Protein AF-A0A9Q0TXG2-F1 (afdb_monomer_lite)

Structure (mmCIF, N/CA/C/O backbone):
data_AF-A0A9Q0TXG2-F1
#
_entry.id   AF-A0A9Q0TXG2-F1
#
loop_
_atom_site.group_PDB
_atom_site.id
_atom_site.type_symbol
_atom_site.label_atom_id
_atom_site.label_alt_id
_atom_site.label_comp_id
_atom_site.label_asym_id
_atom_site.label_entity_id
_atom_site.label_seq_id
_atom_site.pdbx_PDB_ins_code
_atom_site.Cartn_x
_atom_site.Cartn_y
_atom_site.Cartn_z
_atom_site.occupancy
_atom_site.B_iso_or_equiv
_atom_site.auth_seq_id
_atom_site.auth_comp_id
_atom_site.auth_asym_id
_atom_site.auth_atom_id
_atom_site.pdbx_PDB_model_num
ATOM 1 N N . MET A 1 1 ? 74.229 -32.146 -37.333 1.00 45.00 1 MET A N 1
ATOM 2 C CA . MET A 1 1 ? 73.609 -31.021 -38.058 1.00 45.00 1 MET A CA 1
ATOM 3 C C . MET A 1 1 ? 72.118 -31.175 -37.877 1.00 45.00 1 MET A C 1
ATOM 5 O O . MET A 1 1 ? 71.591 -32.243 -38.151 1.00 45.00 1 MET A O 1
ATOM 9 N N . ASP A 1 2 ? 71.550 -30.160 -37.249 1.00 39.19 2 ASP A N 1
ATOM 10 C CA . ASP A 1 2 ? 70.196 -30.033 -36.718 1.00 39.19 2 ASP A CA 1
ATOM 11 C C . ASP A 1 2 ? 69.287 -29.319 -37.746 1.00 39.19 2 ASP A C 1
ATOM 13 O O . ASP A 1 2 ? 69.815 -28.675 -38.657 1.00 39.19 2 ASP A O 1
ATOM 17 N N . GLY A 1 3 ? 67.959 -29.416 -37.594 1.00 42.00 3 GLY A N 1
ATOM 18 C CA . GLY A 1 3 ? 66.941 -28.714 -38.410 1.00 42.00 3 GLY A CA 1
ATOM 19 C C . GLY A 1 3 ? 65.836 -29.652 -38.926 1.00 42.00 3 GLY A C 1
ATOM 20 O O . GLY A 1 3 ? 66.073 -30.357 -39.900 1.00 42.00 3 GLY A O 1
ATOM 21 N N . THR A 1 4 ? 64.661 -29.876 -38.316 1.00 46.31 4 THR A N 1
ATOM 22 C CA . THR A 1 4 ? 63.569 -29.020 -37.779 1.00 46.31 4 THR A CA 1
ATOM 23 C C . THR A 1 4 ? 62.862 -28.115 -38.799 1.00 46.31 4 THR A C 1
ATOM 25 O O . THR A 1 4 ? 63.376 -27.085 -39.213 1.00 46.31 4 THR A O 1
ATOM 28 N N . TYR A 1 5 ? 61.615 -28.474 -39.130 1.00 44.09 5 TYR A N 1
ATOM 29 C CA . TYR A 1 5 ? 60.536 -27.533 -39.464 1.00 44.09 5 TYR A CA 1
ATOM 30 C C . TYR A 1 5 ? 59.188 -28.136 -39.039 1.00 44.09 5 TYR A C 1
ATOM 32 O O . TYR A 1 5 ? 58.458 -28.749 -39.816 1.00 44.09 5 TYR A O 1
ATOM 40 N N . GLY A 1 6 ? 58.900 -27.983 -37.743 1.00 38.19 6 GLY A N 1
ATOM 41 C CA . GLY A 1 6 ? 57.538 -27.850 -37.237 1.00 38.19 6 GLY A CA 1
ATOM 42 C C . GLY A 1 6 ? 57.023 -26.429 -37.490 1.00 38.19 6 GLY A C 1
ATOM 43 O O . GLY A 1 6 ? 57.799 -25.535 -37.827 1.00 38.19 6 GLY A O 1
ATOM 44 N N . LEU A 1 7 ? 55.704 -26.256 -37.353 1.00 47.06 7 LEU A N 1
ATOM 45 C CA . LEU A 1 7 ? 54.988 -24.980 -37.453 1.00 47.06 7 LEU A CA 1
ATOM 46 C C . LEU A 1 7 ? 55.738 -23.839 -36.746 1.00 47.06 7 LEU A C 1
ATOM 48 O O . LEU A 1 7 ? 56.228 -24.063 -35.649 1.00 47.06 7 LEU A O 1
ATOM 52 N N . HIS A 1 8 ? 55.769 -22.646 -37.357 1.00 35.53 8 HIS A N 1
ATOM 53 C CA . HIS A 1 8 ? 55.464 -21.326 -36.764 1.00 35.53 8 HIS A CA 1
ATOM 54 C C . HIS A 1 8 ? 55.951 -20.171 -37.673 1.00 35.53 8 HIS A C 1
ATOM 56 O O . HIS A 1 8 ? 57.133 -20.054 -37.982 1.00 35.53 8 HIS A O 1
ATOM 62 N N . SER A 1 9 ? 55.045 -19.255 -38.025 1.00 35.94 9 SER A N 1
ATOM 63 C CA . SER A 1 9 ? 55.314 -17.807 -38.121 1.00 35.94 9 SER A CA 1
ATOM 64 C C . SER A 1 9 ? 53.960 -17.082 -38.096 1.00 35.94 9 SER A C 1
ATOM 66 O O . SER A 1 9 ? 53.146 -17.319 -38.982 1.00 35.94 9 SER A O 1
ATOM 68 N N . ALA A 1 10 ? 53.549 -16.470 -36.974 1.00 39.03 10 ALA A N 1
ATOM 69 C CA . ALA A 1 10 ? 53.991 -15.167 -36.426 1.00 39.03 10 ALA A CA 1
ATOM 70 C C . ALA A 1 10 ? 53.356 -14.013 -37.231 1.00 39.03 10 ALA A C 1
ATOM 72 O O . ALA A 1 10 ? 53.400 -14.048 -38.449 1.00 39.03 10 ALA A O 1
ATOM 73 N N . VAL A 1 11 ? 52.745 -12.952 -36.699 1.00 32.41 11 VAL A N 1
ATOM 74 C CA . VAL A 1 11 ? 52.682 -12.293 -35.381 1.00 32.41 11 VAL A CA 1
ATOM 75 C C . VAL A 1 11 ? 51.517 -11.284 -35.530 1.00 32.41 11 VAL A C 1
ATOM 77 O O . VAL A 1 11 ? 51.340 -10.719 -36.603 1.00 32.41 11 VAL A O 1
ATOM 80 N N . ALA A 1 12 ? 50.616 -11.118 -34.566 1.00 36.88 12 ALA A N 1
ATOM 81 C CA . ALA A 1 12 ? 50.677 -9.997 -33.633 1.00 36.88 12 ALA A CA 1
ATOM 82 C C . ALA A 1 12 ? 49.768 -10.287 -32.436 1.00 36.88 12 ALA A C 1
ATOM 84 O O . ALA A 1 12 ? 48.577 -10.550 -32.592 1.00 36.88 12 ALA A O 1
ATOM 85 N N . GLY A 1 13 ? 50.357 -10.265 -31.244 1.00 32.44 13 GLY A N 1
ATOM 86 C CA . GLY A 1 13 ? 49.603 -10.286 -30.003 1.00 32.44 13 GLY A CA 1
ATOM 87 C C . GLY A 1 13 ? 48.946 -8.939 -29.738 1.00 32.44 13 GLY A C 1
ATOM 88 O O . GLY A 1 13 ? 49.483 -7.915 -30.135 1.00 32.44 13 GLY A O 1
ATOM 89 N N . TYR A 1 14 ? 47.839 -8.964 -29.007 1.00 34.97 14 TYR A N 1
ATOM 90 C CA . TYR A 1 14 ? 47.561 -7.992 -27.958 1.00 34.97 14 TYR A CA 1
ATOM 91 C C . TYR A 1 14 ? 46.821 -8.726 -26.838 1.00 34.97 14 TYR A C 1
ATOM 93 O O . TYR A 1 14 ? 45.787 -9.357 -27.041 1.00 34.97 14 TYR A O 1
ATOM 101 N N . SER A 1 15 ? 47.454 -8.711 -25.674 1.00 38.78 15 SER A N 1
ATOM 102 C CA . SER A 1 15 ? 46.877 -9.039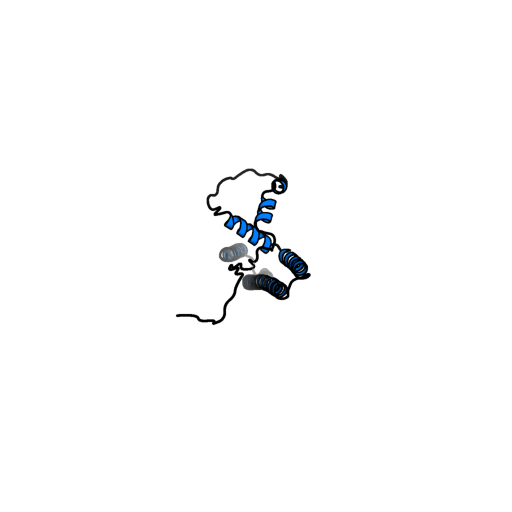 -24.379 1.00 38.78 15 SER A CA 1
ATOM 103 C C . SER A 1 15 ? 46.141 -7.796 -23.858 1.00 38.78 15 SER A C 1
ATOM 105 O O . SER A 1 15 ? 46.533 -6.690 -24.219 1.00 38.78 15 SER A O 1
ATOM 107 N N . ASP A 1 16 ? 45.161 -8.020 -22.975 1.00 34.03 16 ASP A N 1
ATOM 108 C CA . ASP A 1 16 ? 44.570 -7.090 -21.985 1.00 34.03 16 ASP A CA 1
ATOM 109 C C . ASP A 1 16 ? 43.058 -6.863 -22.135 1.00 34.03 16 ASP A C 1
ATOM 111 O O . ASP A 1 16 ? 42.594 -6.267 -23.095 1.00 34.03 16 ASP A O 1
ATOM 115 N N . LYS A 1 17 ? 42.256 -7.622 -21.365 1.00 47.31 17 LYS A N 1
ATOM 116 C CA . LYS A 1 17 ? 41.409 -7.141 -20.247 1.00 47.31 17 LYS A CA 1
ATOM 117 C C . LYS A 1 17 ? 40.818 -5.760 -20.482 1.00 47.31 17 LYS A C 1
ATOM 119 O O . LYS A 1 17 ? 41.543 -4.787 -20.423 1.00 47.31 17 LYS A O 1
ATOM 124 N N . GLU A 1 18 ? 39.495 -5.711 -20.544 1.00 37.69 18 GLU A N 1
ATOM 125 C CA . GLU A 1 18 ? 38.731 -4.820 -19.678 1.00 37.69 18 GLU A CA 1
ATOM 126 C C . GLU A 1 18 ? 37.263 -5.236 -19.693 1.00 37.69 18 GLU A C 1
ATOM 128 O O . GLU A 1 18 ? 36.643 -5.471 -20.730 1.00 37.69 18 GLU A O 1
ATOM 133 N N . LEU A 1 19 ? 36.748 -5.425 -18.484 1.00 42.72 19 LEU A N 1
ATOM 134 C CA . LEU A 1 19 ? 35.343 -5.603 -18.187 1.00 42.72 19 LEU A CA 1
ATOM 135 C C . LEU A 1 19 ? 34.598 -4.400 -18.763 1.00 42.72 19 LEU A C 1
ATOM 137 O O . LEU A 1 19 ? 35.014 -3.263 -18.557 1.00 42.72 19 LEU A O 1
ATOM 141 N N . ILE A 1 20 ? 33.485 -4.637 -19.448 1.00 37.97 20 ILE A N 1
ATOM 142 C CA . ILE A 1 20 ? 32.537 -3.567 -19.748 1.00 37.97 20 ILE A CA 1
ATOM 143 C C . ILE A 1 20 ? 31.918 -3.182 -18.400 1.00 37.97 20 ILE A C 1
ATOM 145 O O . ILE A 1 20 ? 30.957 -3.798 -17.940 1.00 37.97 20 ILE A O 1
ATOM 149 N N . SER A 1 21 ? 32.577 -2.245 -17.717 1.00 34.12 21 SER A N 1
ATOM 150 C CA . SER A 1 21 ? 32.146 -1.673 -16.447 1.00 34.12 21 SER A CA 1
ATOM 151 C C . SER A 1 21 ? 30.817 -0.941 -16.667 1.00 34.12 21 SER A C 1
ATOM 153 O O . SER A 1 21 ? 30.646 -0.302 -17.713 1.00 34.12 21 SER A O 1
ATOM 155 N N . PRO A 1 22 ? 29.850 -1.013 -15.735 1.00 35.75 22 PRO A N 1
ATOM 156 C CA . PRO A 1 22 ? 28.526 -0.409 -15.875 1.00 35.75 22 PRO A CA 1
ATOM 157 C C . PRO A 1 22 ? 28.576 1.110 -15.623 1.00 35.75 22 PRO A C 1
ATOM 159 O O . PRO A 1 22 ? 27.796 1.656 -14.851 1.00 35.75 22 PRO A O 1
ATOM 162 N N . GLU A 1 23 ? 29.516 1.800 -16.267 1.00 37.28 23 GLU A N 1
ATOM 163 C CA . GLU A 1 23 ? 29.855 3.207 -16.023 1.00 37.28 23 GLU A CA 1
ATOM 164 C C . GLU A 1 23 ? 29.359 4.147 -17.135 1.00 37.28 23 GLU A C 1
ATOM 166 O O . GLU A 1 23 ? 29.508 5.359 -17.033 1.00 37.28 23 GLU A O 1
ATOM 171 N N . ASN A 1 24 ? 28.694 3.617 -18.170 1.00 48.06 24 ASN A N 1
ATOM 172 C CA . ASN A 1 24 ? 28.051 4.435 -19.212 1.00 48.06 24 ASN A CA 1
ATOM 173 C C . ASN A 1 24 ? 26.627 4.906 -18.855 1.00 48.06 24 ASN A C 1
ATOM 175 O O . ASN A 1 24 ? 25.968 5.565 -19.660 1.00 48.06 24 ASN A O 1
ATOM 179 N N . LEU A 1 25 ? 26.147 4.612 -17.646 1.00 57.84 25 LEU A N 1
ATOM 180 C CA . LEU A 1 25 ? 25.045 5.352 -17.034 1.00 57.84 25 LEU A CA 1
ATOM 181 C C . LEU A 1 25 ? 25.676 6.609 -16.435 1.00 57.84 25 LEU A C 1
ATOM 183 O O . LEU A 1 25 ? 26.465 6.446 -15.515 1.00 57.84 25 LEU A O 1
ATOM 187 N N . ILE A 1 26 ? 25.387 7.796 -16.996 1.00 49.66 26 ILE A N 1
ATOM 188 C CA . ILE A 1 26 ? 25.840 9.143 -16.563 1.00 49.66 26 ILE A CA 1
ATOM 189 C C . ILE A 1 26 ? 26.761 9.077 -15.335 1.00 49.66 26 ILE A C 1
ATOM 191 O O . ILE A 1 26 ? 26.277 8.881 -14.216 1.00 49.66 26 ILE A O 1
ATOM 195 N N . LEU A 1 27 ? 28.073 9.199 -15.567 1.00 48.12 27 LEU A N 1
ATOM 196 C CA . LEU A 1 27 ? 29.099 9.069 -14.537 1.00 48.12 27 LEU A CA 1
ATOM 197 C C . LEU A 1 27 ? 28.709 9.863 -13.285 1.00 48.12 27 LEU A C 1
ATOM 199 O O . LEU A 1 27 ? 28.299 11.022 -13.350 1.00 48.12 27 LEU A O 1
ATOM 203 N N . GLN A 1 28 ? 28.897 9.242 -12.121 1.00 41.78 28 GLN A N 1
ATOM 204 C CA . GLN A 1 28 ? 28.662 9.833 -10.800 1.00 41.78 28 GLN A CA 1
ATOM 205 C C . GLN A 1 28 ? 29.351 11.210 -10.622 1.00 41.78 28 GLN A C 1
ATOM 207 O O . GLN A 1 28 ? 28.912 12.017 -9.798 1.00 41.78 28 GLN A O 1
ATOM 212 N N . SER A 1 29 ? 30.385 11.506 -11.424 1.00 43.75 29 SER A N 1
ATOM 213 C CA . SER A 1 29 ? 31.062 12.807 -11.517 1.00 43.75 29 SER A CA 1
ATOM 214 C C . SER A 1 29 ? 30.180 13.934 -12.059 1.00 43.75 29 SER A C 1
ATOM 216 O O . SER A 1 29 ? 30.253 15.059 -11.565 1.00 43.75 29 SER A O 1
ATOM 218 N N . ASP A 1 30 ? 29.314 13.646 -13.028 1.00 48.78 30 ASP A N 1
ATOM 219 C CA . ASP A 1 30 ? 28.485 14.659 -13.689 1.00 48.78 30 ASP A CA 1
ATOM 220 C C . ASP A 1 30 ? 27.335 15.089 -12.765 1.00 48.78 30 ASP A C 1
ATOM 222 O O . ASP A 1 30 ? 26.916 16.246 -12.757 1.00 48.78 30 ASP A O 1
ATOM 226 N N . TYR A 1 31 ? 26.901 14.183 -11.883 1.00 53.47 31 TYR A N 1
ATOM 227 C CA . TYR A 1 31 ? 25.935 14.465 -10.820 1.00 53.47 31 TYR A CA 1
ATOM 228 C C . TYR A 1 31 ? 26.514 15.371 -9.719 1.00 53.47 31 TYR A C 1
ATOM 230 O O . TYR A 1 31 ? 25.866 16.327 -9.289 1.00 53.47 31 TYR A O 1
ATOM 238 N N . GLN A 1 32 ? 27.751 15.105 -9.285 1.00 47.09 32 GLN A N 1
ATOM 239 C CA . GLN A 1 32 ? 28.487 15.925 -8.308 1.00 47.09 32 GLN A CA 1
ATOM 240 C C . GLN A 1 32 ? 28.761 17.347 -8.830 1.00 47.09 32 GLN A C 1
ATOM 242 O O . GLN A 1 32 ? 28.704 18.317 -8.070 1.00 47.09 32 GLN A O 1
ATOM 247 N N . SER A 1 33 ? 28.987 17.490 -10.140 1.00 49.69 33 SER A N 1
ATOM 248 C CA . SER A 1 33 ? 29.159 18.791 -10.796 1.00 49.69 33 SER A CA 1
ATOM 249 C C . SER A 1 33 ? 27.888 19.654 -10.739 1.00 49.69 33 SER A C 1
ATOM 251 O O . SER A 1 33 ? 27.964 20.845 -10.432 1.00 49.69 33 SER A O 1
ATOM 253 N N . LEU A 1 34 ? 26.705 19.058 -10.934 1.00 47.69 34 LEU A N 1
ATOM 254 C CA . LEU A 1 34 ? 25.423 19.773 -10.846 1.00 47.69 34 LEU A CA 1
ATOM 255 C C . LEU A 1 34 ? 25.042 20.160 -9.411 1.00 47.69 34 LEU A C 1
ATOM 257 O O . LEU A 1 34 ? 24.442 21.213 -9.204 1.00 47.69 34 LEU A O 1
ATOM 261 N N . LEU A 1 35 ? 25.412 19.343 -8.422 1.00 48.03 35 LEU A N 1
ATOM 262 C CA . LEU A 1 35 ? 25.200 19.648 -7.000 1.00 48.03 35 LEU A CA 1
ATOM 263 C C . LEU A 1 35 ? 26.138 20.749 -6.481 1.00 48.03 35 LEU A C 1
ATOM 265 O O . LEU A 1 35 ? 25.798 21.445 -5.524 1.00 48.03 35 LEU A O 1
ATOM 269 N N . SER A 1 36 ? 27.290 20.917 -7.133 1.00 41.94 36 SER A N 1
ATOM 270 C CA . SER A 1 36 ? 28.297 21.933 -6.812 1.00 41.94 36 SER A CA 1
ATOM 271 C C . SER A 1 36 ? 28.083 23.259 -7.555 1.00 41.94 36 SER A C 1
ATOM 273 O O . SER A 1 36 ? 28.727 24.250 -7.223 1.00 41.94 36 SER A O 1
ATOM 275 N N . SER A 1 37 ? 27.182 23.312 -8.544 1.00 39.91 37 SER A N 1
ATOM 276 C CA . SER A 1 37 ? 26.842 24.555 -9.239 1.00 39.91 37 SER A CA 1
ATOM 277 C C . SER A 1 37 ? 26.028 25.481 -8.325 1.00 39.91 37 SER A C 1
ATOM 279 O O . SER A 1 37 ? 24.969 25.108 -7.815 1.00 39.91 37 SER A O 1
ATOM 281 N N . GLU A 1 38 ? 26.505 26.719 -8.159 1.00 45.88 38 GLU A N 1
ATOM 282 C CA . GLU A 1 38 ? 25.940 27.823 -7.360 1.00 45.88 38 GLU A CA 1
ATOM 283 C C . GLU A 1 38 ? 24.417 28.069 -7.514 1.00 45.88 38 GLU A C 1
ATOM 285 O O . GLU A 1 38 ? 23.815 28.782 -6.711 1.00 45.88 38 GLU A O 1
ATOM 290 N N . ALA A 1 39 ? 23.761 27.495 -8.527 1.00 47.94 39 ALA A N 1
ATOM 291 C CA . ALA A 1 39 ? 22.352 27.717 -8.840 1.00 47.94 39 ALA A CA 1
ATOM 292 C C . ALA A 1 39 ? 21.363 27.089 -7.833 1.00 47.94 39 ALA A C 1
ATOM 294 O O . ALA A 1 39 ? 20.250 27.597 -7.688 1.00 47.94 39 ALA A O 1
ATOM 295 N N . PHE A 1 40 ? 21.734 26.021 -7.111 1.00 41.16 40 PHE A N 1
ATOM 296 C CA . PHE A 1 40 ? 20.820 25.366 -6.154 1.00 41.16 40 PHE A CA 1
ATOM 297 C C . PHE A 1 40 ? 20.848 25.999 -4.750 1.00 41.16 40 PHE A C 1
ATOM 299 O O . PHE A 1 40 ? 19.891 25.873 -3.987 1.00 41.16 40 PHE A O 1
ATOM 306 N N . ARG A 1 41 ? 21.914 26.740 -4.409 1.00 47.44 41 ARG A N 1
ATOM 307 C CA . ARG A 1 41 ? 22.074 27.408 -3.101 1.00 47.44 41 ARG A CA 1
ATOM 308 C C . ARG A 1 41 ? 21.266 28.709 -2.970 1.00 47.44 41 ARG A C 1
ATOM 310 O O . ARG A 1 41 ? 21.096 29.191 -1.857 1.00 47.44 41 ARG A O 1
ATOM 317 N N . LEU A 1 42 ? 20.744 29.263 -4.069 1.00 41.03 42 LEU A N 1
ATOM 318 C CA . LEU A 1 42 ? 20.092 30.585 -4.099 1.00 41.03 42 LEU A CA 1
ATOM 319 C C . LEU A 1 42 ? 18.554 30.559 -4.151 1.00 41.03 42 LEU A C 1
ATOM 321 O O . LEU A 1 42 ? 17.933 31.605 -4.329 1.00 41.03 42 LEU A O 1
ATOM 325 N N . ARG A 1 43 ? 17.913 29.394 -3.977 1.00 47.41 43 ARG A N 1
ATOM 326 C CA . ARG A 1 43 ? 16.441 29.285 -3.994 1.00 47.41 43 ARG A CA 1
ATOM 327 C C . ARG A 1 43 ? 15.836 28.677 -2.732 1.00 47.41 43 ARG A C 1
ATOM 329 O O . ARG A 1 43 ? 14.812 28.006 -2.801 1.00 47.41 43 ARG A O 1
ATOM 336 N N . THR A 1 44 ? 16.421 28.943 -1.573 1.00 42.41 44 THR A N 1
ATOM 337 C CA . THR A 1 44 ? 15.656 28.976 -0.322 1.00 42.41 44 THR A CA 1
ATOM 338 C C . THR A 1 44 ? 14.809 30.253 -0.320 1.00 42.41 44 THR A C 1
ATOM 340 O O . THR A 1 44 ? 15.375 31.347 -0.317 1.00 42.41 44 THR A O 1
ATOM 343 N N . PRO A 1 45 ? 13.463 30.182 -0.337 1.00 38.81 45 PRO A N 1
ATOM 344 C CA . PRO A 1 45 ? 12.654 31.336 0.012 1.00 38.81 45 PRO A CA 1
ATOM 345 C C . PRO A 1 45 ? 12.925 31.659 1.481 1.00 38.81 45 PRO A C 1
ATOM 347 O O . PRO A 1 45 ? 12.755 30.816 2.359 1.00 38.81 45 PRO A O 1
ATOM 350 N N . ILE A 1 46 ? 13.382 32.883 1.718 1.00 47.72 46 ILE A N 1
ATOM 351 C CA . ILE A 1 46 ? 13.515 33.503 3.030 1.00 47.72 46 ILE A CA 1
ATOM 352 C C . ILE A 1 46 ? 12.150 33.448 3.729 1.00 47.72 46 ILE A C 1
ATOM 354 O O . ILE A 1 46 ? 11.215 34.121 3.301 1.00 47.72 46 ILE A O 1
ATOM 358 N N . LEU A 1 47 ? 12.034 32.684 4.815 1.00 41.69 47 LEU A N 1
ATOM 359 C CA . LEU A 1 47 ? 11.062 32.962 5.869 1.00 41.69 47 LEU A CA 1
ATOM 360 C C . LEU A 1 47 ? 11.631 32.473 7.204 1.00 41.69 47 LEU A C 1
ATOM 362 O O . LEU A 1 47 ? 12.009 31.312 7.340 1.00 41.69 47 LEU A O 1
ATOM 366 N N . GLY A 1 48 ? 11.792 33.423 8.122 1.00 36.28 48 GLY A N 1
ATOM 367 C CA . GLY A 1 48 ? 12.636 33.325 9.306 1.00 36.28 48 GLY A CA 1
ATOM 368 C C . GLY A 1 48 ? 12.205 32.294 10.345 1.00 36.28 48 GLY A C 1
ATOM 369 O O . GLY A 1 48 ? 11.020 32.041 10.541 1.00 36.28 48 GLY A O 1
ATOM 370 N N . SER A 1 49 ? 13.202 31.739 11.027 1.00 39.12 49 SER A N 1
ATOM 371 C CA . SER A 1 49 ? 13.507 32.110 12.412 1.00 39.12 49 SER A CA 1
ATOM 372 C C . SER A 1 49 ? 14.910 31.610 12.766 1.00 39.12 49 SER A C 1
ATOM 374 O O . SER A 1 49 ? 15.279 30.477 12.472 1.00 39.12 49 SER A O 1
ATOM 376 N N . GLU A 1 50 ? 15.697 32.518 13.325 1.00 45.72 50 GLU A N 1
ATOM 377 C CA . GLU A 1 50 ? 16.986 32.302 13.983 1.00 45.72 50 GLU A CA 1
ATOM 378 C C . GLU A 1 50 ? 16.762 31.537 15.310 1.00 45.72 50 GLU A C 1
ATOM 380 O O . GLU A 1 50 ? 15.648 31.574 15.823 1.00 45.72 50 GLU A O 1
ATOM 385 N N . GLU A 1 51 ? 17.807 30.883 15.844 1.00 41.53 51 GLU A N 1
ATOM 386 C CA . GLU A 1 51 ? 17.834 29.904 16.966 1.00 41.53 51 GLU A CA 1
ATOM 387 C C . GLU A 1 51 ? 17.479 28.459 16.549 1.00 41.53 51 GLU A C 1
ATOM 389 O O . GLU A 1 51 ? 16.353 28.151 16.194 1.00 41.53 51 GLU A O 1
ATOM 394 N N . VAL A 1 52 ? 18.370 27.462 16.544 1.00 36.84 52 VAL A N 1
ATOM 395 C CA . VAL A 1 52 ? 19.522 27.197 17.416 1.00 36.84 52 VAL A CA 1
ATOM 396 C C . VAL A 1 52 ? 20.538 26.312 16.682 1.00 36.84 52 VAL A C 1
ATOM 398 O O . VAL A 1 52 ? 20.256 25.183 16.284 1.00 36.84 52 VAL A O 1
ATOM 401 N N . LEU A 1 53 ? 21.760 26.828 16.560 1.00 48.69 53 LEU A N 1
ATOM 402 C CA . LEU A 1 53 ? 22.973 26.039 16.380 1.00 48.69 53 LEU A CA 1
ATOM 403 C C . LEU A 1 53 ? 23.295 25.350 17.708 1.00 48.69 53 LEU A C 1
ATOM 405 O O . LEU A 1 53 ? 23.747 26.020 18.633 1.00 48.69 53 LEU A O 1
ATOM 409 N N . SER A 1 54 ? 23.080 24.038 17.788 1.00 44.91 54 SER A N 1
ATOM 410 C CA . SER A 1 54 ? 23.923 23.055 18.494 1.00 44.91 54 SER A CA 1
ATOM 411 C C . SER A 1 54 ? 23.085 21.863 18.929 1.00 44.91 54 SER A C 1
ATOM 413 O O . SER A 1 54 ? 22.564 21.831 20.038 1.00 44.91 54 SER A O 1
ATOM 415 N N . GLU A 1 55 ? 23.073 20.825 18.100 1.00 40.22 55 GLU A N 1
ATOM 416 C CA . GLU A 1 55 ? 23.225 19.485 18.649 1.00 40.22 55 GLU A CA 1
ATOM 417 C C . GLU A 1 55 ? 24.129 18.664 17.726 1.00 40.22 55 GLU A C 1
ATOM 419 O O . GLU A 1 55 ? 24.086 18.743 16.500 1.00 40.22 55 GLU A O 1
ATOM 424 N N . MET A 1 56 ? 25.086 18.022 18.374 1.00 40.84 56 MET A N 1
ATOM 425 C CA . MET A 1 56 ? 26.426 17.710 17.905 1.00 40.84 56 MET A CA 1
ATOM 426 C C . MET A 1 56 ? 26.506 16.275 17.362 1.00 40.84 56 MET A C 1
ATOM 428 O O . MET A 1 56 ? 25.954 15.351 17.948 1.00 40.84 56 MET A O 1
ATOM 432 N N . ALA A 1 57 ? 27.329 16.115 16.319 1.00 45.91 57 ALA A N 1
ATOM 433 C CA . ALA A 1 57 ? 28.074 14.910 15.928 1.00 45.91 57 ALA A CA 1
ATOM 434 C C . ALA A 1 57 ? 27.328 13.705 15.321 1.00 45.91 57 ALA A C 1
ATOM 436 O O . ALA A 1 57 ? 27.159 12.678 15.966 1.00 45.91 57 ALA A O 1
ATOM 437 N N . SER A 1 58 ? 27.115 13.742 14.000 1.00 49.28 58 SER A N 1
ATOM 438 C CA . SER A 1 58 ? 27.736 12.784 13.057 1.00 49.28 58 SER A CA 1
ATOM 439 C C . SER A 1 58 ? 27.309 13.129 11.624 1.00 49.28 58 SER A C 1
ATOM 441 O O . SER A 1 58 ? 26.353 12.562 11.111 1.00 49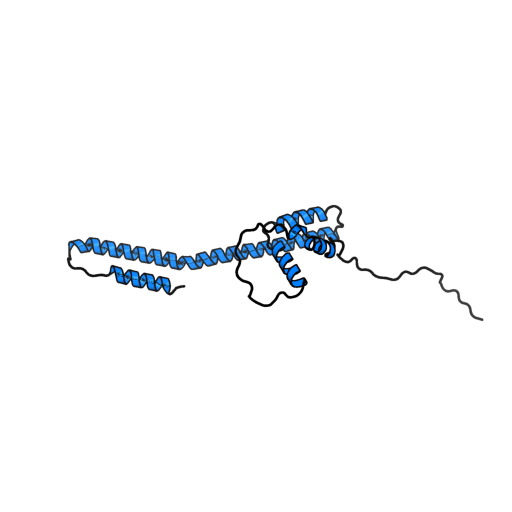.28 58 SER A O 1
ATOM 443 N N . ILE A 1 59 ? 28.004 14.045 10.945 1.00 54.12 59 ILE A N 1
ATOM 444 C CA .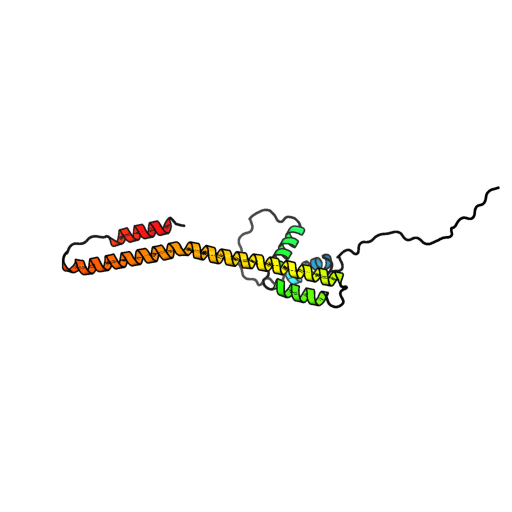 ILE A 1 59 ? 28.040 13.972 9.477 1.00 54.12 59 ILE A CA 1
ATOM 445 C C . ILE A 1 59 ? 29.336 13.254 9.156 1.00 54.12 59 ILE A C 1
ATOM 447 O O . ILE A 1 59 ? 30.426 13.821 9.112 1.00 54.12 59 ILE A O 1
ATOM 451 N N . ARG A 1 60 ? 29.165 11.938 9.117 1.00 60.84 60 ARG A N 1
ATOM 452 C CA . ARG A 1 60 ? 30.075 10.971 8.535 1.00 60.84 60 ARG A CA 1
ATOM 453 C C . ARG A 1 60 ? 30.149 11.262 7.020 1.00 60.84 60 ARG A C 1
ATOM 455 O O . ARG A 1 60 ? 29.314 11.989 6.494 1.00 60.84 60 ARG A O 1
ATOM 462 N N . THR A 1 61 ? 31.233 10.796 6.415 1.00 68.06 61 THR A N 1
ATOM 463 C CA . THR A 1 61 ? 31.701 10.870 5.015 1.00 68.06 61 THR A CA 1
ATOM 464 C C . THR A 1 61 ? 30.736 11.330 3.895 1.00 68.06 61 THR A C 1
ATOM 466 O O . THR A 1 61 ? 29.533 11.132 3.951 1.00 68.06 61 THR A O 1
ATOM 469 N N . GLU A 1 62 ? 31.274 11.877 2.792 1.00 71.25 62 GLU A N 1
ATOM 470 C CA . GLU A 1 62 ? 30.525 12.253 1.562 1.00 71.25 62 GLU A CA 1
ATOM 471 C C . GLU A 1 62 ? 29.574 11.145 1.038 1.00 71.25 62 GLU A C 1
ATOM 473 O O . GLU A 1 62 ? 28.541 11.406 0.413 1.00 71.25 62 GLU A O 1
ATOM 478 N N . GLU A 1 63 ? 29.897 9.885 1.332 1.00 75.44 63 GLU A N 1
ATOM 479 C CA . GLU A 1 63 ? 29.089 8.701 1.034 1.00 75.44 63 GLU A CA 1
ATOM 480 C C . GLU A 1 63 ? 27.767 8.677 1.825 1.00 75.44 63 GLU A C 1
ATOM 482 O O . GLU A 1 63 ? 26.724 8.307 1.280 1.00 75.44 63 GLU A O 1
ATOM 487 N N . ASP A 1 64 ? 27.759 9.157 3.070 1.00 85.56 64 ASP A N 1
ATOM 488 C CA . ASP A 1 64 ? 26.565 9.250 3.917 1.00 85.56 64 ASP A CA 1
ATOM 489 C C . ASP A 1 64 ? 25.599 10.339 3.426 1.00 85.56 64 ASP A C 1
ATOM 491 O O . ASP A 1 64 ? 24.379 10.171 3.456 1.00 85.56 64 ASP A O 1
ATOM 495 N N . MET A 1 65 ? 26.121 11.447 2.889 1.00 89.50 65 MET A N 1
ATOM 496 C CA . MET A 1 65 ? 25.277 12.461 2.250 1.00 89.50 65 MET A CA 1
ATOM 497 C C . MET A 1 65 ? 24.673 11.927 0.943 1.00 89.50 65 MET A C 1
ATOM 499 O O . MET A 1 65 ? 23.483 12.119 0.685 1.00 89.50 65 MET A O 1
ATOM 503 N N . SER A 1 66 ? 25.465 11.218 0.133 1.00 90.00 66 SER A N 1
ATOM 504 C CA . SER A 1 66 ? 24.994 10.590 -1.107 1.00 90.00 66 SER A CA 1
ATOM 505 C C . SER A 1 66 ? 23.905 9.547 -0.844 1.00 90.00 66 SER A C 1
ATOM 507 O O . SER A 1 66 ? 22.865 9.554 -1.507 1.00 90.00 66 SER A O 1
ATOM 509 N N . THR A 1 67 ?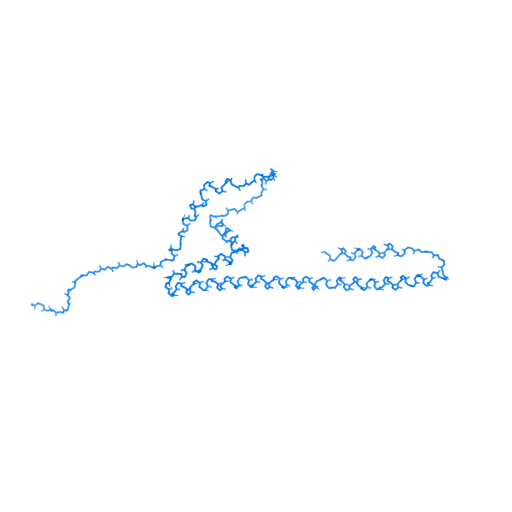 24.090 8.681 0.155 1.00 90.94 67 THR A N 1
ATOM 510 C CA . THR A 1 67 ? 23.080 7.687 0.550 1.00 90.94 67 THR A CA 1
ATOM 511 C C . THR A 1 67 ? 21.810 8.348 1.077 1.00 90.94 67 THR A C 1
ATOM 513 O O . THR A 1 67 ? 20.718 7.941 0.681 1.00 90.94 67 THR A O 1
ATOM 516 N N . LEU A 1 68 ? 21.921 9.420 1.869 1.00 90.50 68 LEU A N 1
ATOM 517 C CA . LEU A 1 68 ? 20.767 10.192 2.332 1.00 90.50 68 LEU A CA 1
ATOM 518 C C . LEU A 1 68 ? 19.990 10.823 1.167 1.00 90.50 68 LEU A C 1
ATOM 520 O O . LEU A 1 68 ? 18.760 10.757 1.134 1.00 90.50 68 LEU A O 1
ATOM 524 N N . ILE A 1 69 ? 20.689 11.412 0.194 1.00 92.00 69 ILE A N 1
ATOM 525 C CA . ILE A 1 69 ? 20.066 11.989 -1.005 1.00 92.00 69 ILE A CA 1
ATOM 526 C C . ILE A 1 69 ? 19.369 10.893 -1.818 1.00 92.00 69 ILE A C 1
ATOM 528 O O . ILE A 1 69 ? 18.206 11.060 -2.186 1.00 92.00 69 ILE A O 1
ATOM 532 N N . LYS A 1 70 ? 20.031 9.751 -2.050 1.00 89.88 70 LYS A N 1
ATOM 533 C CA . LYS A 1 70 ? 19.450 8.598 -2.758 1.00 89.88 70 LYS A CA 1
ATOM 534 C C . LYS A 1 70 ? 18.199 8.074 -2.051 1.00 89.88 70 LYS A C 1
ATOM 536 O O . LYS A 1 70 ? 17.176 7.888 -2.704 1.00 89.88 70 LYS A O 1
ATOM 541 N N . ALA A 1 71 ? 18.240 7.920 -0.728 1.00 88.69 71 ALA A N 1
ATOM 542 C CA . ALA A 1 71 ? 17.089 7.503 0.070 1.00 88.69 71 ALA A CA 1
ATOM 543 C C . ALA A 1 71 ? 15.936 8.518 -0.010 1.00 88.69 71 ALA A C 1
ATOM 545 O O . ALA A 1 71 ? 14.769 8.142 -0.139 1.00 88.69 71 ALA A O 1
ATOM 546 N N . LYS A 1 72 ? 16.248 9.818 0.007 1.00 90.75 72 LYS A N 1
ATOM 547 C CA . LYS A 1 72 ? 15.248 10.886 -0.122 1.00 90.75 72 LYS A CA 1
ATOM 548 C C . LYS A 1 72 ? 14.603 10.930 -1.509 1.00 90.75 72 LYS A C 1
ATOM 550 O O . LYS A 1 72 ? 13.418 11.223 -1.619 1.00 90.75 72 LYS A O 1
ATOM 555 N N . ILE A 1 73 ? 15.362 10.620 -2.557 1.00 90.62 73 ILE A N 1
ATOM 556 C CA . ILE A 1 73 ? 14.832 10.482 -3.917 1.00 90.62 73 ILE A CA 1
ATOM 557 C C . ILE A 1 73 ? 13.944 9.235 -4.011 1.00 90.62 73 ILE A C 1
ATOM 559 O O . ILE A 1 73 ? 12.817 9.338 -4.486 1.00 90.62 73 ILE A O 1
ATOM 563 N N . ALA A 1 74 ? 14.414 8.085 -3.517 1.00 87.94 74 ALA A N 1
ATOM 564 C CA . ALA A 1 74 ? 13.690 6.812 -3.583 1.00 87.94 74 ALA A CA 1
ATOM 565 C C . ALA A 1 74 ? 12.375 6.815 -2.782 1.00 87.94 74 ALA A C 1
ATOM 567 O O . ALA A 1 74 ? 11.408 6.173 -3.177 1.00 87.94 74 ALA A O 1
ATOM 568 N N . SER A 1 75 ? 12.316 7.570 -1.682 1.00 86.69 75 SER A N 1
ATOM 569 C CA . SER A 1 75 ? 11.103 7.733 -0.865 1.00 86.69 75 SER A CA 1
ATOM 570 C C . SER A 1 75 ? 10.092 8.737 -1.433 1.00 86.69 75 SER A C 1
ATOM 572 O O . SER A 1 75 ? 9.012 8.908 -0.868 1.00 86.69 75 SER A O 1
ATOM 574 N N . HIS A 1 76 ? 10.402 9.420 -2.540 1.00 89.06 76 HIS A N 1
ATOM 575 C CA . HIS A 1 76 ? 9.494 10.404 -3.117 1.00 89.06 76 HIS A CA 1
ATOM 576 C C . HIS A 1 76 ? 8.295 9.712 -3.806 1.00 89.06 76 HIS A C 1
ATOM 578 O O . HIS A 1 76 ? 8.511 8.837 -4.643 1.00 89.06 76 HIS A O 1
ATOM 584 N N . PRO A 1 77 ? 7.034 10.139 -3.583 1.00 89.31 77 PRO A N 1
ATOM 585 C CA . PRO A 1 77 ? 5.848 9.490 -4.169 1.00 89.31 77 PRO A CA 1
ATOM 586 C C . PRO A 1 77 ? 5.858 9.387 -5.703 1.00 89.31 77 PRO A C 1
ATOM 588 O O . PRO A 1 77 ? 5.276 8.474 -6.281 1.00 89.31 77 PRO A O 1
ATOM 591 N N . CYS A 1 78 ? 6.530 10.324 -6.377 1.00 90.06 78 CYS A N 1
ATOM 592 C CA . CYS A 1 78 ? 6.671 10.326 -7.838 1.00 90.06 78 CYS A CA 1
ATOM 593 C C . CYS A 1 78 ? 7.844 9.479 -8.366 1.00 90.06 78 CYS A C 1
ATOM 595 O O . CYS A 1 78 ? 7.987 9.364 -9.581 1.00 90.06 78 CYS A O 1
ATOM 597 N N . TYR A 1 79 ? 8.693 8.921 -7.498 1.00 92.50 79 TYR A N 1
ATOM 598 C CA . TYR A 1 79 ? 9.873 8.156 -7.906 1.00 92.50 79 TYR A CA 1
ATOM 599 C C . TYR A 1 79 ? 9.538 6.940 -8.785 1.00 92.50 79 TYR A C 1
ATOM 601 O O . TYR A 1 79 ? 10.158 6.828 -9.841 1.00 92.50 79 TYR A O 1
ATOM 609 N N . PRO A 1 80 ? 8.527 6.101 -8.470 1.00 91.00 80 PRO A N 1
ATOM 610 C CA . PRO A 1 80 ? 8.190 4.952 -9.318 1.00 91.00 80 PRO A CA 1
ATOM 611 C C . PRO A 1 80 ? 7.831 5.367 -10.750 1.00 91.00 80 PRO A C 1
ATOM 613 O O . PRO A 1 80 ? 8.307 4.785 -11.719 1.00 91.00 80 PRO A O 1
ATOM 616 N N . ARG A 1 81 ? 7.062 6.456 -10.893 1.00 92.81 81 ARG A N 1
ATOM 617 C CA . ARG A 1 81 ? 6.672 7.017 -12.196 1.00 92.81 81 ARG A CA 1
ATOM 618 C C . ARG A 1 81 ? 7.877 7.549 -12.974 1.00 92.81 81 ARG A C 1
ATOM 620 O O . ARG A 1 81 ? 7.948 7.398 -14.189 1.00 92.81 81 ARG A O 1
ATOM 627 N N . LEU A 1 82 ? 8.810 8.204 -12.285 1.00 93.69 82 LEU A N 1
ATOM 628 C CA . LEU A 1 82 ? 10.047 8.694 -12.891 1.00 93.69 82 LEU A CA 1
ATOM 629 C C . LEU A 1 82 ? 10.927 7.531 -13.366 1.00 93.69 82 LEU A C 1
ATOM 631 O O . LEU A 1 82 ? 11.439 7.569 -14.484 1.00 93.69 82 LEU A O 1
ATOM 635 N N . LEU A 1 83 ? 11.080 6.506 -12.526 1.00 93.88 83 LEU A N 1
ATOM 636 C CA . LEU A 1 83 ? 11.859 5.307 -12.819 1.00 93.88 83 LEU A CA 1
ATOM 637 C C . LEU A 1 83 ? 11.287 4.549 -14.022 1.00 93.88 83 LEU A C 1
ATOM 639 O O . LEU A 1 83 ? 12.043 4.132 -14.894 1.00 93.88 83 LEU A O 1
ATOM 643 N N . GLU A 1 84 ? 9.961 4.437 -14.112 1.00 94.38 84 GLU A N 1
ATOM 644 C CA . GLU A 1 84 ? 9.259 3.822 -15.240 1.00 94.38 84 GLU A CA 1
ATOM 645 C C . GLU A 1 84 ? 9.616 4.495 -16.574 1.00 94.38 84 GLU A C 1
ATOM 647 O O . GLU A 1 84 ? 10.121 3.826 -17.478 1.00 94.38 84 GLU A O 1
ATOM 652 N N . VAL A 1 85 ? 9.440 5.821 -16.664 1.00 96.81 85 VAL A N 1
ATOM 653 C CA . VAL A 1 85 ? 9.743 6.605 -17.875 1.00 96.81 85 VAL A CA 1
ATOM 654 C C . VAL A 1 85 ? 11.234 6.561 -18.210 1.00 96.81 85 VAL A C 1
ATOM 656 O O . VAL A 1 85 ? 11.604 6.466 -19.379 1.00 96.81 85 VAL A O 1
ATOM 659 N N . TYR A 1 86 ? 12.106 6.610 -17.200 1.00 95.56 86 TYR A N 1
ATOM 660 C CA . TYR A 1 86 ? 13.548 6.477 -17.399 1.00 95.56 86 TYR A CA 1
ATOM 661 C C . TYR A 1 86 ? 13.908 5.120 -18.013 1.00 95.56 86 TYR A C 1
ATOM 663 O O . TYR A 1 86 ? 14.639 5.076 -19.001 1.00 95.56 86 TYR A O 1
ATOM 671 N N . ILE A 1 87 ? 13.370 4.027 -17.466 1.00 96.56 87 ILE A N 1
ATOM 672 C CA . ILE A 1 87 ? 13.593 2.677 -17.990 1.00 96.56 87 ILE A CA 1
ATOM 673 C C . ILE A 1 87 ? 13.095 2.575 -19.432 1.00 96.56 87 ILE A C 1
ATOM 675 O O . ILE A 1 87 ? 13.823 2.071 -20.283 1.00 96.56 87 ILE A O 1
ATOM 679 N N . ASP A 1 88 ? 11.901 3.086 -19.734 1.00 96.19 88 ASP A N 1
ATOM 680 C CA . ASP A 1 88 ? 11.358 3.041 -21.094 1.00 96.19 88 ASP A CA 1
ATOM 681 C C . ASP A 1 88 ? 12.257 3.779 -22.092 1.00 96.19 88 ASP A C 1
ATOM 683 O O . ASP A 1 88 ? 12.546 3.249 -23.165 1.00 96.19 88 ASP A O 1
ATOM 687 N N . CYS A 1 89 ? 12.773 4.953 -21.716 1.00 97.00 89 CYS A N 1
ATOM 688 C CA . CYS A 1 89 ? 13.756 5.686 -22.512 1.00 97.00 89 CYS A CA 1
ATOM 689 C C . CYS A 1 89 ? 15.051 4.885 -22.709 1.00 97.00 89 CYS A C 1
ATOM 691 O O . CYS A 1 89 ? 15.565 4.823 -23.824 1.00 97.00 89 CYS A O 1
ATOM 693 N N . GLN A 1 90 ? 15.567 4.249 -21.653 1.00 94.38 90 GLN A N 1
ATOM 694 C CA . GLN A 1 90 ? 16.804 3.464 -21.719 1.00 94.38 90 GLN A CA 1
ATOM 695 C C . GLN A 1 90 ? 16.664 2.192 -22.555 1.00 94.38 90 GLN A C 1
ATOM 697 O O . GLN A 1 90 ? 17.635 1.732 -23.148 1.00 94.38 90 GLN A O 1
ATOM 702 N N . LYS A 1 91 ? 15.462 1.616 -22.638 1.00 95.62 91 LYS A N 1
ATOM 703 C CA . LYS A 1 91 ? 15.207 0.415 -23.442 1.00 95.62 91 LYS A CA 1
ATOM 704 C C . LYS A 1 91 ? 15.194 0.694 -24.948 1.00 95.62 91 LYS A C 1
ATOM 706 O O . LYS A 1 91 ? 15.290 -0.253 -25.730 1.00 95.62 91 LYS A O 1
ATOM 711 N N . VAL A 1 92 ? 15.106 1.954 -25.386 1.00 96.50 92 VAL A N 1
ATOM 712 C CA . VAL A 1 92 ? 15.116 2.303 -26.815 1.00 96.50 92 VAL A CA 1
ATOM 713 C C . VAL A 1 92 ? 16.480 1.971 -27.426 1.00 96.50 92 VAL A C 1
ATOM 715 O O . VAL A 1 92 ? 17.481 2.619 -27.148 1.00 96.50 92 VAL A O 1
ATOM 718 N N . GLY A 1 93 ? 16.520 0.949 -28.284 1.00 92.19 93 GLY A N 1
ATOM 719 C CA . GLY A 1 93 ? 17.755 0.503 -28.939 1.00 92.19 93 GLY A CA 1
ATOM 720 C C . GLY A 1 93 ? 18.710 -0.284 -28.034 1.00 92.19 93 GLY A C 1
ATOM 721 O O . GLY A 1 93 ? 19.813 -0.614 -28.467 1.00 92.19 93 GLY A O 1
ATOM 722 N N . ALA A 1 94 ? 18.299 -0.616 -26.806 1.00 95.00 94 ALA A N 1
ATOM 723 C CA . ALA A 1 94 ? 19.114 -1.406 -25.895 1.00 95.00 94 ALA A CA 1
ATOM 724 C C . ALA A 1 94 ? 19.249 -2.865 -26.375 1.00 95.00 94 ALA A C 1
ATOM 726 O O . ALA A 1 94 ? 18.258 -3.486 -26.775 1.00 95.00 94 ALA A O 1
ATOM 727 N N . PRO A 1 95 ? 20.450 -3.462 -26.275 1.00 96.56 95 PRO A N 1
ATOM 728 C CA . PRO A 1 95 ? 20.625 -4.903 -26.390 1.00 96.56 95 PRO A CA 1
ATOM 729 C C . PRO A 1 95 ? 19.729 -5.677 -25.402 1.00 96.56 95 PRO A C 1
ATOM 731 O O . PRO A 1 95 ? 19.474 -5.187 -24.297 1.00 96.56 95 PRO A O 1
ATOM 734 N N . PRO A 1 96 ? 19.327 -6.923 -25.722 1.00 93.75 96 PRO A N 1
ATOM 735 C CA . PRO A 1 96 ? 18.410 -7.702 -24.882 1.00 93.75 96 PRO A CA 1
ATOM 736 C C . PRO A 1 96 ? 18.861 -7.876 -23.425 1.00 93.75 96 PRO A C 1
ATOM 738 O O . PRO A 1 96 ? 18.02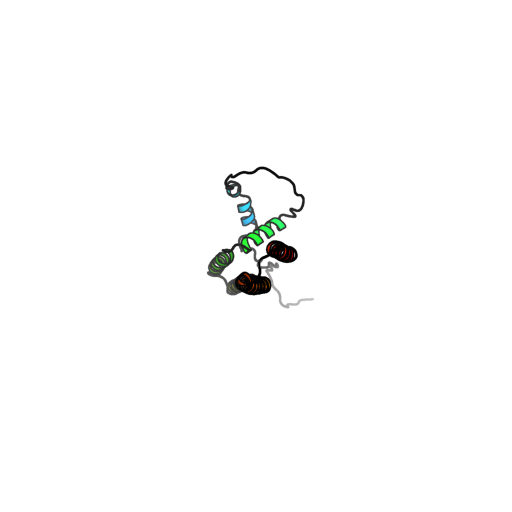9 -7.858 -22.523 1.00 93.75 96 PRO A O 1
ATOM 741 N N . GLY A 1 97 ? 20.170 -8.003 -23.178 1.00 95.06 97 GLY A N 1
ATOM 742 C CA . GLY A 1 97 ? 20.707 -8.140 -21.819 1.00 95.06 97 GLY A CA 1
ATOM 743 C C . GLY A 1 97 ? 20.446 -6.911 -20.943 1.00 95.06 97 GLY A C 1
ATOM 744 O O . GLY A 1 97 ? 20.051 -7.053 -19.791 1.00 95.06 97 GLY A O 1
ATOM 745 N N . ILE A 1 98 ? 20.590 -5.708 -21.508 1.00 94.50 98 ILE A N 1
ATOM 746 C CA . ILE A 1 98 ? 20.354 -4.444 -20.795 1.00 94.50 98 ILE A CA 1
ATOM 747 C C . ILE A 1 98 ? 18.856 -4.235 -20.573 1.00 94.50 98 ILE A C 1
ATOM 749 O O . ILE A 1 98 ? 18.442 -3.877 -19.476 1.00 94.50 98 ILE A O 1
ATOM 753 N N . ALA A 1 99 ? 18.031 -4.516 -21.585 1.00 95.19 99 ALA A N 1
ATOM 754 C CA . ALA A 1 99 ? 16.580 -4.428 -21.448 1.00 95.19 99 ALA A CA 1
ATOM 755 C C . ALA A 1 99 ? 16.043 -5.357 -20.343 1.00 95.19 99 ALA A C 1
ATOM 757 O O . ALA A 1 99 ? 15.207 -4.931 -19.551 1.00 95.19 99 ALA A O 1
ATOM 758 N N . CYS A 1 100 ? 16.565 -6.586 -20.258 1.00 94.50 100 CYS A N 1
ATOM 759 C CA . CYS A 1 100 ? 16.219 -7.548 -19.210 1.00 94.50 100 CYS A CA 1
ATOM 760 C C . CYS A 1 100 ? 16.630 -7.055 -17.813 1.00 94.50 100 CYS A C 1
ATOM 762 O O . CYS A 1 100 ? 15.835 -7.102 -16.879 1.00 94.50 100 CYS A O 1
ATOM 764 N N . PHE A 1 101 ? 17.846 -6.520 -17.682 1.00 94.94 101 PHE A N 1
ATOM 765 C CA . PHE A 1 101 ? 18.327 -5.944 -16.426 1.00 94.94 101 PHE A CA 1
ATOM 766 C C . PHE A 1 101 ? 17.464 -4.760 -15.956 1.00 94.94 101 PHE A C 1
ATOM 768 O O . PHE A 1 101 ? 17.120 -4.658 -14.781 1.00 94.94 101 PHE A O 1
ATOM 775 N N . LEU A 1 102 ? 17.048 -3.886 -16.875 1.00 95.50 102 LEU A N 1
ATOM 776 C CA . LEU A 1 102 ? 16.152 -2.776 -16.546 1.00 95.50 102 LEU A CA 1
ATOM 777 C C . LEU A 1 102 ? 14.760 -3.256 -16.093 1.00 95.50 102 LEU A C 1
ATOM 779 O O . LEU A 1 102 ? 14.161 -2.644 -15.210 1.00 95.50 102 LEU A O 1
ATOM 783 N N . ASP A 1 103 ? 14.255 -4.360 -16.650 1.00 94.44 103 ASP A N 1
ATOM 784 C CA . ASP A 1 103 ? 12.997 -4.973 -16.199 1.00 94.44 103 ASP A CA 1
ATOM 785 C C . ASP A 1 103 ? 13.114 -5.584 -14.791 1.00 94.44 103 ASP A C 1
ATOM 787 O O . ASP A 1 103 ? 12.147 -5.584 -14.028 1.00 94.44 103 ASP A O 1
ATOM 791 N N . GLU A 1 104 ? 14.297 -6.064 -14.409 1.00 95.12 104 GLU A N 1
ATOM 792 C CA . GLU A 1 104 ? 14.576 -6.510 -13.043 1.00 95.12 104 GLU A CA 1
ATOM 793 C C . GLU A 1 104 ? 14.570 -5.347 -12.043 1.00 95.12 104 GLU A C 1
ATOM 795 O O . GLU A 1 104 ? 13.908 -5.455 -11.010 1.00 95.12 104 GLU A O 1
ATOM 800 N N . ILE A 1 105 ? 15.191 -4.214 -12.389 1.00 93.31 105 ILE A N 1
ATOM 801 C CA . ILE A 1 105 ? 15.135 -2.986 -11.574 1.00 93.31 105 ILE A CA 1
ATOM 802 C C . ILE A 1 105 ? 13.683 -2.533 -11.373 1.00 93.31 105 ILE A C 1
ATOM 804 O O . ILE A 1 105 ? 13.286 -2.176 -10.262 1.00 93.31 105 ILE A O 1
ATOM 808 N N . ARG A 1 106 ? 12.872 -2.560 -12.440 1.00 92.81 106 ARG A N 1
ATOM 809 C CA . ARG A 1 106 ? 11.443 -2.221 -12.361 1.00 92.81 106 ARG A CA 1
ATOM 810 C C . ARG A 1 106 ? 10.724 -3.107 -11.344 1.00 92.81 106 ARG A C 1
ATOM 812 O O . ARG A 1 106 ? 10.049 -2.598 -10.455 1.00 92.81 106 ARG A O 1
ATOM 819 N N . ARG A 1 107 ? 10.924 -4.422 -11.446 1.00 92.00 107 ARG A N 1
ATOM 820 C CA . ARG A 1 107 ? 10.292 -5.407 -10.563 1.00 92.00 107 ARG A CA 1
ATOM 821 C C . ARG A 1 107 ? 10.706 -5.229 -9.101 1.00 92.00 107 ARG A C 1
ATOM 823 O O . ARG A 1 107 ? 9.863 -5.348 -8.221 1.00 92.00 107 ARG A O 1
ATOM 830 N N . GLU A 1 108 ? 11.978 -4.951 -8.827 1.00 89.69 108 GLU A N 1
ATOM 831 C CA . GLU A 1 108 ? 12.455 -4.701 -7.460 1.00 89.69 108 GLU A CA 1
ATOM 832 C C . GLU A 1 108 ? 11.785 -3.466 -6.840 1.00 89.69 108 GLU A C 1
ATOM 834 O O . GLU A 1 108 ? 11.379 -3.493 -5.676 1.00 89.69 108 GLU A O 1
ATOM 839 N N . ASN A 1 109 ? 11.593 -2.403 -7.627 1.00 88.06 109 ASN A N 1
ATOM 840 C CA . ASN A 1 109 ? 10.893 -1.212 -7.154 1.00 88.06 109 ASN A CA 1
ATOM 841 C C . ASN A 1 109 ? 9.417 -1.483 -6.822 1.00 88.06 109 ASN A C 1
ATOM 843 O O . ASN A 1 109 ? 8.918 -0.983 -5.811 1.00 88.06 109 ASN A O 1
ATOM 847 N N . ASP A 1 110 ? 8.739 -2.297 -7.633 1.00 86.00 110 ASP A N 1
ATOM 848 C CA . ASP A 1 110 ? 7.348 -2.690 -7.387 1.00 86.00 110 ASP A CA 1
ATOM 849 C C . ASP A 1 110 ? 7.201 -3.492 -6.084 1.00 86.00 110 ASP A C 1
ATOM 851 O O . ASP A 1 110 ? 6.267 -3.251 -5.317 1.00 86.00 110 ASP A O 1
ATOM 855 N N . LEU A 1 111 ? 8.146 -4.392 -5.789 1.00 84.25 111 LEU A N 1
ATOM 856 C CA . LEU A 1 111 ? 8.166 -5.148 -4.530 1.00 84.25 111 LEU A CA 1
ATOM 857 C C . LEU A 1 111 ? 8.330 -4.223 -3.319 1.00 84.25 111 LEU A C 1
ATOM 859 O O . LEU A 1 111 ? 7.562 -4.318 -2.364 1.00 84.25 111 LEU A O 1
ATOM 863 N N . PHE A 1 112 ? 9.267 -3.271 -3.385 1.00 79.25 112 PHE A N 1
ATOM 864 C CA . PHE A 1 112 ? 9.466 -2.291 -2.313 1.00 79.25 112 PHE A CA 1
ATOM 865 C C . PHE A 1 112 ? 8.196 -1.474 -2.031 1.00 79.25 112 PHE A C 1
ATOM 867 O O . PHE A 1 112 ? 7.858 -1.195 -0.878 1.00 79.25 112 PHE A O 1
ATOM 874 N N . LYS A 1 113 ? 7.460 -1.106 -3.085 1.00 78.81 113 LYS A N 1
ATOM 875 C CA . LYS A 1 113 ? 6.177 -0.411 -2.959 1.00 78.81 113 LYS A CA 1
ATOM 876 C C . LYS A 1 113 ? 5.111 -1.298 -2.307 1.00 78.81 113 LYS A C 1
ATOM 878 O O . LYS A 1 113 ? 4.410 -0.835 -1.407 1.00 78.81 113 LYS A O 1
ATOM 883 N N . GLN A 1 114 ? 5.006 -2.555 -2.734 1.00 79.12 114 GLN A N 1
ATOM 884 C CA . GLN A 1 114 ? 4.034 -3.508 -2.198 1.00 79.12 114 GLN A CA 1
ATOM 885 C C . GLN A 1 114 ? 4.265 -3.795 -0.706 1.00 79.12 114 GLN A C 1
ATOM 887 O O . GLN A 1 114 ? 3.302 -3.868 0.062 1.00 79.12 114 GLN A O 1
ATOM 892 N N . ASP A 1 115 ? 5.523 -3.910 -0.278 1.00 80.75 115 ASP A N 1
ATOM 893 C CA . ASP A 1 115 ? 5.876 -4.128 1.128 1.00 80.75 115 ASP A CA 1
ATOM 894 C C . ASP A 1 115 ? 5.436 -2.948 2.006 1.00 80.75 115 ASP A C 1
ATOM 896 O O . ASP A 1 115 ? 4.835 -3.136 3.070 1.00 80.75 115 ASP A O 1
ATOM 900 N N . ALA A 1 116 ? 5.672 -1.719 1.537 1.00 82.75 116 ALA A N 1
ATOM 901 C CA . ALA A 1 116 ? 5.250 -0.512 2.238 1.00 82.75 116 ALA A CA 1
ATOM 902 C C . ALA A 1 116 ? 3.715 -0.398 2.333 1.00 82.75 116 ALA A C 1
ATOM 904 O O . ALA A 1 116 ? 3.193 -0.074 3.402 1.00 82.75 116 ALA A O 1
ATOM 905 N N . GLU A 1 117 ? 2.987 -0.690 1.249 1.00 86.44 117 GLU A N 1
ATOM 906 C CA . GLU A 1 117 ? 1.516 -0.681 1.224 1.00 86.44 117 GLU A CA 1
ATOM 907 C C . GLU A 1 117 ? 0.928 -1.739 2.171 1.00 86.44 117 GLU A C 1
ATOM 909 O O . GLU A 1 117 ? 0.087 -1.414 3.012 1.00 86.44 117 GLU A O 1
ATOM 914 N N . THR A 1 118 ? 1.446 -2.969 2.131 1.00 91.06 118 THR A N 1
ATOM 915 C CA . THR A 1 118 ? 1.004 -4.069 3.005 1.00 91.06 118 THR A CA 1
ATOM 916 C C . THR A 1 118 ? 1.208 -3.729 4.483 1.00 91.06 118 THR A C 1
ATOM 918 O O . THR A 1 118 ? 0.334 -3.964 5.320 1.00 91.06 118 THR A O 1
ATOM 921 N N . TYR A 1 119 ? 2.354 -3.137 4.828 1.00 91.19 119 TYR A N 1
ATOM 922 C CA . TYR A 1 119 ? 2.622 -2.704 6.196 1.00 91.19 119 TYR A CA 1
ATOM 923 C C . TYR A 1 119 ? 1.655 -1.601 6.650 1.00 91.19 119 TYR A C 1
ATOM 925 O O . TYR A 1 119 ? 1.149 -1.647 7.773 1.00 91.19 119 TYR A O 1
ATOM 933 N N . CYS A 1 120 ? 1.341 -0.640 5.775 1.00 91.75 120 CYS A N 1
ATOM 934 C CA . CYS A 1 120 ? 0.352 0.397 6.070 1.00 91.75 120 CYS A CA 1
ATOM 935 C C . CYS A 1 120 ? -1.037 -0.203 6.333 1.00 91.75 120 CYS A C 1
ATOM 937 O O . CYS A 1 120 ? -1.694 0.188 7.298 1.00 91.75 120 CYS A O 1
ATOM 939 N N . GLU A 1 121 ? -1.469 -1.182 5.536 1.00 94.94 121 GLU A N 1
ATOM 940 C CA . GLU A 1 121 ? -2.737 -1.890 5.750 1.00 94.94 121 GLU A CA 1
ATOM 941 C C . GLU A 1 121 ? -2.773 -2.622 7.098 1.00 94.94 121 GLU A C 1
ATOM 943 O O . GLU A 1 121 ? -3.755 -2.520 7.841 1.00 94.94 121 GLU A O 1
ATOM 948 N N . LEU A 1 122 ? -1.685 -3.312 7.457 1.00 97.06 122 LEU A N 1
ATOM 949 C CA . LEU A 1 122 ? -1.557 -3.973 8.757 1.00 97.06 122 LEU A CA 1
ATOM 950 C C . LEU A 1 122 ? -1.641 -2.976 9.915 1.00 97.06 122 LEU A C 1
ATOM 952 O O . LEU A 1 122 ? -2.319 -3.255 10.904 1.00 97.06 122 LEU A O 1
ATOM 956 N N . LEU A 1 123 ? -1.006 -1.808 9.792 1.00 96.62 123 LEU A N 1
ATOM 957 C CA . LEU A 1 123 ? -1.085 -0.752 10.801 1.00 96.62 123 LEU A CA 1
ATOM 958 C C . LEU A 1 123 ? -2.497 -0.176 10.935 1.00 96.62 123 LEU A C 1
ATOM 960 O O . LEU A 1 123 ? -2.952 0.060 12.055 1.00 96.62 123 LEU A O 1
ATOM 964 N N . VAL A 1 124 ? -3.208 0.027 9.823 1.00 97.00 124 VAL A N 1
ATOM 965 C CA . VAL A 1 124 ? -4.607 0.484 9.838 1.00 97.00 124 VAL A CA 1
ATOM 966 C C . VAL A 1 124 ? -5.491 -0.532 10.556 1.00 97.00 124 VAL A C 1
ATOM 968 O O . VAL A 1 124 ? -6.283 -0.158 11.423 1.00 97.00 124 VAL A O 1
ATOM 971 N N . LYS A 1 125 ? -5.318 -1.822 10.254 1.00 97.81 125 LYS A N 1
ATOM 972 C CA . LYS A 1 125 ? -6.051 -2.891 10.932 1.00 97.81 125 LYS A CA 1
ATOM 973 C C . LYS A 1 125 ? -5.719 -2.940 12.422 1.00 97.81 125 LYS A C 1
ATOM 975 O O . LYS A 1 125 ? -6.632 -2.933 13.242 1.00 97.81 125 LYS A O 1
ATOM 980 N N . TYR A 1 126 ? -4.435 -2.922 12.772 1.00 97.88 126 TYR A N 1
ATOM 981 C CA . TYR A 1 126 ? -3.985 -2.926 14.162 1.00 97.88 126 TYR A CA 1
ATOM 982 C C . TYR A 1 126 ? -4.577 -1.753 14.947 1.00 97.88 126 TYR A C 1
ATOM 984 O O . TYR A 1 126 ? -5.093 -1.944 16.044 1.00 97.88 126 TYR A O 1
ATOM 992 N N . LYS A 1 127 ? -4.596 -0.554 14.357 1.00 97.31 127 LYS A N 1
ATOM 993 C CA . LYS A 1 127 ? -5.266 0.607 14.944 1.00 97.31 127 LYS A CA 1
ATOM 994 C C . LYS A 1 127 ? -6.750 0.333 15.210 1.00 97.31 127 LYS A C 1
ATOM 996 O O . LYS A 1 127 ? -7.205 0.570 16.323 1.00 97.31 127 LYS A O 1
ATOM 1001 N N . SER A 1 128 ? -7.486 -0.193 14.230 1.00 97.81 128 SER A N 1
ATOM 1002 C CA . SER A 1 128 ? -8.912 -0.504 14.417 1.00 97.81 128 SER A CA 1
ATOM 1003 C C . SER A 1 128 ? -9.152 -1.576 15.490 1.00 97.81 128 SER A C 1
ATOM 1005 O O . SER A 1 128 ? -10.086 -1.462 16.283 1.00 97.81 128 SER A O 1
ATOM 1007 N N . ASP A 1 129 ? -8.272 -2.579 15.574 1.00 98.06 129 ASP A N 1
ATOM 1008 C CA . ASP A 1 129 ? -8.335 -3.634 16.587 1.00 98.06 129 ASP A CA 1
ATOM 1009 C C . ASP A 1 129 ? -8.084 -3.076 17.999 1.00 98.06 129 ASP A C 1
ATOM 1011 O O . ASP A 1 129 ? -8.699 -3.544 18.961 1.00 98.06 129 ASP A O 1
ATOM 1015 N N . LEU A 1 130 ? -7.220 -2.058 18.122 1.00 97.19 130 LEU A N 1
ATOM 1016 C CA . LEU A 1 130 ? -6.982 -1.331 19.370 1.00 97.19 130 LEU A CA 1
ATOM 1017 C C . LEU A 1 130 ? -8.146 -0.415 19.758 1.00 97.19 130 LEU A C 1
ATOM 1019 O O . LEU A 1 130 ? -8.447 -0.315 20.943 1.00 97.19 130 LEU A O 1
ATOM 1023 N N . GLU A 1 131 ? -8.792 0.252 18.800 1.00 97.38 131 GLU A N 1
ATOM 1024 C CA . GLU A 1 131 ? -9.924 1.158 19.056 1.00 97.38 131 GLU A CA 1
ATOM 1025 C C . GLU A 1 131 ? -11.181 0.391 19.503 1.00 97.38 131 GLU A C 1
ATOM 1027 O O . GLU A 1 131 ? -11.884 0.818 20.424 1.00 97.38 131 GLU A O 1
ATOM 1032 N N . ARG A 1 132 ? -11.406 -0.802 18.938 1.00 97.38 132 ARG A N 1
ATOM 1033 C CA . ARG A 1 132 ? -12.578 -1.649 19.205 1.00 97.38 132 ARG A CA 1
ATOM 1034 C C . ARG A 1 132 ? -12.939 -1.824 20.694 1.00 97.38 132 ARG A C 1
ATOM 1036 O O . ARG A 1 132 ? -14.094 -1.573 21.040 1.00 97.38 132 ARG A O 1
ATOM 1043 N N . PRO A 1 133 ? -12.037 -2.243 21.606 1.00 97.50 133 PRO A N 1
ATOM 1044 C CA . PRO A 1 133 ? -12.383 -2.406 23.021 1.00 97.50 133 PRO A CA 1
ATOM 1045 C C . PRO A 1 133 ? -12.826 -1.102 23.702 1.00 97.50 133 PRO A C 1
ATOM 1047 O O . PRO A 1 133 ? -13.657 -1.146 24.611 1.00 97.50 133 PRO A O 1
ATOM 1050 N N . PHE A 1 134 ? -12.325 0.059 23.271 1.00 96.69 134 PHE A N 1
ATOM 1051 C CA . PHE A 1 134 ? -12.751 1.351 23.817 1.00 96.69 134 PHE A CA 1
ATOM 1052 C C . PHE A 1 134 ? -14.152 1.730 23.339 1.00 96.69 134 PHE A C 1
ATOM 1054 O O . PHE A 1 134 ? -14.969 2.194 24.141 1.00 96.69 134 PHE A O 1
ATOM 1061 N N . ASP A 1 135 ? -14.460 1.481 22.067 1.00 97.19 135 ASP A N 1
ATOM 1062 C CA . ASP A 1 135 ? -15.799 1.694 21.512 1.00 97.19 135 ASP A CA 1
ATOM 1063 C C . ASP A 1 135 ? -16.830 0.772 22.174 1.00 97.19 135 ASP A C 1
ATOM 1065 O O . ASP A 1 135 ? -17.926 1.205 22.554 1.00 97.19 135 ASP A O 1
ATOM 1069 N N . GLU A 1 136 ? -16.464 -0.493 22.392 1.00 97.62 136 GLU A N 1
ATOM 1070 C CA . GLU A 1 136 ? -17.287 -1.475 23.100 1.00 97.62 136 GLU A CA 1
ATOM 1071 C C . GLU A 1 136 ? -17.540 -1.057 24.555 1.00 97.62 136 GLU A C 1
ATOM 1073 O O . GLU A 1 136 ? -18.688 -1.068 25.013 1.00 97.62 136 GLU A O 1
ATOM 1078 N N . ALA A 1 137 ? -16.501 -0.617 25.273 1.00 96.88 137 ALA A N 1
ATOM 1079 C CA . ALA A 1 137 ? -16.627 -0.130 26.644 1.00 96.88 137 ALA A CA 1
ATOM 1080 C C . ALA A 1 137 ? -17.491 1.137 26.727 1.00 96.88 137 ALA A C 1
ATOM 1082 O O . ALA A 1 137 ? -18.379 1.231 27.577 1.00 96.88 137 ALA A O 1
ATOM 1083 N N . THR A 1 138 ? -17.286 2.090 25.817 1.00 95.00 138 THR A N 1
ATOM 1084 C CA . THR A 1 138 ? -18.078 3.325 25.734 1.00 95.00 138 THR A CA 1
ATOM 1085 C C . THR A 1 138 ? -19.550 3.003 25.492 1.00 95.00 138 THR A C 1
ATOM 1087 O O . THR A 1 138 ? -20.434 3.508 26.188 1.00 95.00 138 THR A O 1
ATOM 1090 N N . THR A 1 139 ? -19.826 2.091 24.560 1.00 97.12 139 THR A N 1
ATOM 1091 C CA . THR A 1 139 ? -21.185 1.629 24.258 1.00 97.12 139 THR A CA 1
ATOM 1092 C C . THR A 1 139 ? -21.829 0.940 25.463 1.00 97.12 139 THR A C 1
ATOM 1094 O O . THR A 1 139 ? -22.988 1.214 25.792 1.00 97.12 139 THR A O 1
ATOM 1097 N N . PHE A 1 140 ? -21.084 0.082 26.165 1.00 98.12 140 PHE A N 1
ATOM 1098 C CA . PHE A 1 140 ? -21.555 -0.573 27.384 1.00 98.12 140 PHE A CA 1
ATOM 1099 C C . PHE A 1 140 ? -21.898 0.442 28.483 1.00 98.12 140 PHE A C 1
ATOM 1101 O O . PHE A 1 140 ? -22.983 0.377 29.066 1.00 98.12 140 PHE A O 1
ATOM 1108 N N . LEU A 1 141 ? -21.021 1.413 28.740 1.00 96.81 141 LEU A N 1
ATOM 1109 C CA . LEU A 1 141 ? -21.226 2.426 29.777 1.00 96.81 141 LEU A CA 1
ATOM 1110 C C . LEU A 1 141 ? -22.417 3.333 29.459 1.00 96.81 141 LEU A C 1
ATOM 1112 O O . LEU A 1 141 ? -23.238 3.571 30.342 1.00 96.81 141 LEU A O 1
ATOM 1116 N N . ASN A 1 142 ? -22.590 3.739 28.199 1.00 94.88 142 ASN A N 1
ATOM 1117 C CA . ASN A 1 142 ? -23.766 4.494 27.755 1.00 94.88 142 ASN A CA 1
ATOM 1118 C C . ASN A 1 142 ? -25.071 3.712 27.982 1.00 94.88 142 ASN A C 1
ATOM 1120 O O . ASN A 1 142 ? -26.087 4.275 28.402 1.00 94.88 142 ASN A O 1
ATOM 1124 N N . LYS A 1 143 ? -25.050 2.391 27.756 1.00 97.38 143 LYS A N 1
ATOM 1125 C CA . LYS A 1 143 ? -26.199 1.517 28.029 1.00 97.38 143 LYS A CA 1
ATOM 1126 C C . LYS A 1 143 ? -26.537 1.479 29.522 1.00 97.38 143 LYS A C 1
ATOM 1128 O O . LYS A 1 143 ? -27.711 1.601 29.874 1.00 97.38 143 LYS A O 1
ATOM 1133 N N . ILE A 1 144 ? -25.536 1.341 30.392 1.00 96.06 144 ILE A N 1
ATOM 1134 C CA . ILE A 1 144 ? -25.728 1.367 31.851 1.00 96.06 144 ILE A CA 1
ATOM 1135 C C . ILE A 1 144 ? -26.217 2.743 32.315 1.00 96.06 144 ILE A C 1
ATOM 1137 O O . ILE A 1 144 ? -27.165 2.825 33.094 1.00 96.06 144 ILE A O 1
ATOM 1141 N N . GLU A 1 145 ? -25.641 3.828 31.800 1.00 93.94 145 GLU A N 1
ATOM 1142 C CA . GLU A 1 145 ? -26.059 5.196 32.114 1.00 93.94 145 GLU A CA 1
ATOM 1143 C C . GLU A 1 145 ? -27.542 5.415 31.776 1.00 93.94 145 GLU A C 1
ATOM 1145 O O . GLU A 1 145 ? -28.297 5.966 32.577 1.00 93.94 145 GLU A O 1
ATOM 1150 N N . MET A 1 146 ? -27.997 4.934 30.616 1.00 93.44 146 MET A N 1
ATOM 1151 C CA . MET A 1 146 ? -29.406 4.991 30.228 1.00 93.44 146 MET A CA 1
ATOM 1152 C C . MET A 1 146 ? -30.305 4.187 31.179 1.00 93.44 146 MET A C 1
ATOM 1154 O O . MET A 1 146 ? -31.354 4.684 31.591 1.00 93.44 146 MET A O 1
ATOM 1158 N N . GLN A 1 147 ? -29.896 2.974 31.568 1.00 95.25 147 GLN A N 1
ATOM 1159 C CA . GLN A 1 147 ? -30.647 2.171 32.541 1.00 95.25 147 GLN A CA 1
ATOM 1160 C C . GLN A 1 147 ? -30.764 2.883 33.895 1.00 95.25 147 GLN A C 1
ATOM 1162 O O . GLN A 1 147 ? -31.855 2.937 34.464 1.00 95.25 147 GLN A O 1
ATOM 1167 N N . LEU A 1 148 ? -29.677 3.488 34.381 1.00 91.75 148 LEU A N 1
ATOM 1168 C CA . LEU A 1 148 ? -29.669 4.258 35.625 1.00 91.75 148 LEU A CA 1
ATOM 1169 C C . LEU A 1 148 ? -30.563 5.501 35.538 1.00 91.75 148 LEU A C 1
ATOM 1171 O O . LEU A 1 148 ? -31.349 5.747 36.453 1.00 91.75 148 LEU A O 1
ATOM 1175 N N . ARG A 1 149 ? -30.513 6.252 34.429 1.00 88.94 149 ARG A N 1
ATOM 1176 C CA . ARG A 1 149 ? -31.395 7.411 34.205 1.00 88.94 149 ARG A CA 1
ATOM 1177 C C . ARG A 1 149 ? -32.870 7.022 34.271 1.00 88.94 149 ARG A C 1
ATOM 1179 O O . ARG A 1 149 ? -33.627 7.663 34.994 1.00 88.94 149 ARG A O 1
ATOM 1186 N N . ASN A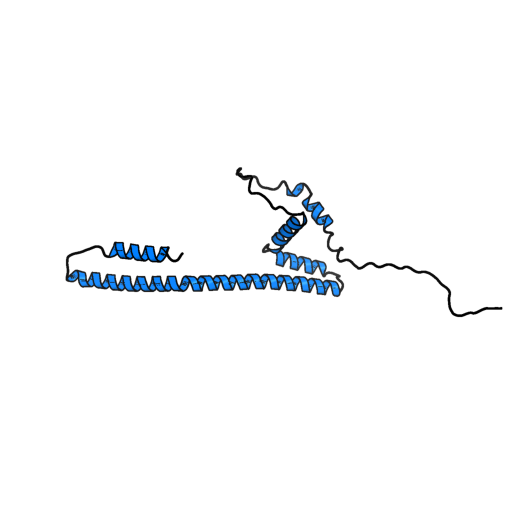 1 150 ? -33.260 5.939 33.600 1.00 89.56 150 ASN A N 1
ATOM 1187 C CA . ASN A 1 150 ? -34.642 5.455 33.605 1.00 89.56 150 ASN A CA 1
ATOM 1188 C C . ASN A 1 150 ? -35.118 5.063 35.012 1.00 89.56 150 ASN A C 1
ATOM 1190 O O . ASN A 1 150 ? -36.241 5.392 35.397 1.00 89.56 150 ASN A O 1
ATOM 1194 N N . LEU A 1 151 ? -34.260 4.403 35.801 1.00 90.12 151 LEU A N 1
ATOM 1195 C CA . LEU A 1 151 ? -34.557 4.082 37.198 1.00 90.12 151 LEU A CA 1
ATOM 1196 C C . LEU A 1 151 ? -34.731 5.346 38.042 1.00 90.12 151 LEU A C 1
ATOM 1198 O O . LEU A 1 151 ? -35.680 5.422 38.813 1.00 90.12 151 LEU A O 1
ATOM 1202 N N . CYS A 1 152 ? -33.871 6.354 37.881 1.00 74.56 152 CYS A N 1
ATOM 1203 C CA . CYS A 1 152 ? -34.000 7.623 38.597 1.00 74.56 152 CYS A CA 1
ATOM 1204 C C . CYS A 1 152 ? -35.275 8.387 38.210 1.00 74.56 152 CYS A C 1
ATOM 1206 O O . CYS A 1 152 ? -35.938 8.932 39.087 1.00 74.56 152 CYS A O 1
ATOM 1208 N N . THR A 1 153 ? -35.674 8.386 36.937 1.00 73.25 153 THR A N 1
ATOM 1209 C CA . THR A 1 153 ? -36.927 9.017 36.491 1.00 73.25 153 THR A CA 1
ATOM 1210 C C . THR A 1 153 ? -38.165 8.269 37.003 1.00 73.25 153 THR A C 1
ATOM 1212 O O . THR A 1 153 ? -39.122 8.906 37.436 1.00 73.25 153 THR A O 1
ATOM 1215 N N . GLY A 1 154 ? -38.143 6.930 37.033 1.00 60.34 154 GLY A N 1
ATOM 1216 C CA . GLY A 1 154 ? -39.233 6.115 37.588 1.00 60.34 154 GLY A CA 1
ATOM 1217 C C . GLY A 1 154 ? -39.312 6.138 39.123 1.00 60.34 154 GLY A C 1
ATOM 1218 O O . GLY A 1 154 ? -40.403 6.166 39.691 1.00 60.34 154 GLY A O 1
ATOM 1219 N N . ALA A 1 155 ? -38.167 6.181 39.811 1.00 55.41 155 ALA A N 1
ATOM 1220 C CA . ALA A 1 155 ? -38.074 6.263 41.272 1.00 55.41 155 ALA A CA 1
ATOM 1221 C C . ALA A 1 155 ? -38.324 7.680 41.815 1.00 55.41 155 ALA A C 1
ATOM 1223 O O . ALA A 1 155 ? -38.740 7.827 42.967 1.00 55.41 155 ALA A O 1
ATOM 1224 N N . SER A 1 156 ? -38.159 8.720 40.986 1.00 50.00 156 SER A N 1
ATOM 1225 C CA . SER A 1 156 ? -38.493 10.110 41.329 1.00 50.00 156 SER A CA 1
ATOM 1226 C C . SER A 1 156 ? -39.975 10.309 41.675 1.00 50.00 156 SER A C 1
ATOM 1228 O O . SER A 1 156 ? -40.321 11.329 42.264 1.00 50.00 156 SER A O 1
ATOM 1230 N N . ILE A 1 157 ? -40.850 9.345 41.369 1.00 52.81 157 ILE A N 1
ATOM 1231 C CA . ILE A 1 157 ? -42.264 9.386 41.769 1.00 52.81 157 ILE A CA 1
ATOM 1232 C C . ILE A 1 157 ? -42.459 8.887 43.222 1.00 52.81 157 ILE A C 1
ATOM 1234 O O . ILE A 1 157 ? -43.529 9.085 43.792 1.00 52.81 157 ILE A O 1
ATOM 1238 N N . ARG A 1 158 ? -41.449 8.280 43.878 1.00 52.69 158 ARG A N 1
ATOM 1239 C CA . ARG A 1 158 ? -41.618 7.701 45.231 1.00 52.69 158 ARG A CA 1
ATOM 1240 C C . ARG A 1 158 ? -40.576 8.067 46.299 1.00 52.69 158 ARG A C 1
ATOM 1242 O O . ARG A 1 158 ? -40.834 7.773 47.461 1.00 52.69 158 ARG A O 1
ATOM 1249 N N . SER A 1 159 ? -39.456 8.736 46.010 1.00 41.53 159 SER A N 1
ATOM 1250 C CA . SER A 1 159 ? -38.541 9.136 47.099 1.00 41.53 159 SER A CA 1
ATOM 1251 C C . SER A 1 159 ? -37.800 10.452 46.853 1.00 41.53 159 SER A C 1
ATOM 1253 O O . SER A 1 159 ? -36.871 10.535 46.054 1.00 41.53 159 SER A O 1
ATOM 1255 N N . LEU A 1 160 ? -38.214 11.482 47.598 1.00 52.91 160 LEU A N 1
ATOM 1256 C CA . LEU A 1 160 ? -37.379 12.626 47.949 1.00 52.91 160 LEU A CA 1
ATOM 1257 C C . LEU A 1 160 ? -36.261 12.166 48.898 1.00 52.91 160 LEU A C 1
ATOM 1259 O O . LEU A 1 160 ? -36.566 11.710 49.993 1.00 52.91 160 LEU A O 1
ATOM 1263 N N . SER A 1 161 ? -35.001 12.353 48.498 1.00 45.00 161 SER A N 1
ATOM 1264 C CA . SER A 1 161 ? -33.909 12.991 49.268 1.00 45.00 161 SER A CA 1
ATOM 1265 C C . SER A 1 161 ? -32.561 12.542 48.692 1.00 45.00 161 SER A C 1
ATOM 1267 O O . SER A 1 161 ? -32.274 11.350 48.630 1.00 45.00 161 SER A O 1
ATOM 1269 N N . GLY A 1 162 ? -31.777 13.498 48.189 1.00 52.28 162 GLY A N 1
ATOM 1270 C CA . GLY A 1 162 ? -30.627 13.253 47.319 1.00 52.28 162 GLY A CA 1
ATOM 1271 C C . GLY A 1 162 ? -29.336 12.770 47.984 1.00 52.28 162 GLY A C 1
ATOM 1272 O O . GLY A 1 162 ? -29.207 12.787 49.204 1.00 52.28 162 GLY A O 1
ATOM 1273 N N . GLN A 1 163 ? -28.366 12.405 47.132 1.00 50.41 163 GLN A N 1
ATOM 1274 C CA . GLN A 1 163 ? -26.963 12.862 47.159 1.00 50.41 163 GLN A CA 1
ATOM 1275 C C . GLN A 1 163 ? -26.106 12.198 46.046 1.00 50.41 163 GLN A C 1
ATOM 1277 O O . GLN A 1 163 ? -26.016 10.981 45.930 1.00 50.41 163 GLN A O 1
ATOM 1282 N N . SER A 1 164 ? -25.519 13.051 45.194 1.00 53.31 164 SER A N 1
ATOM 1283 C CA . SER A 1 164 ? -24.138 13.030 44.649 1.00 53.31 164 SER A CA 1
ATOM 1284 C C . SER A 1 164 ? -23.472 11.765 44.052 1.00 53.31 164 SER A C 1
ATOM 1286 O O . SER A 1 164 ? -22.249 11.643 44.117 1.00 53.31 164 SER A O 1
ATOM 1288 N N . LEU A 1 165 ? -24.181 10.884 43.343 1.00 55.38 165 LEU A N 1
ATOM 1289 C CA . LEU A 1 165 ? -23.526 9.801 42.570 1.00 55.38 165 LEU A CA 1
ATOM 1290 C C . LEU A 1 165 ? -22.866 10.254 41.247 1.00 55.38 165 LEU A C 1
ATOM 1292 O O . LEU A 1 165 ? -21.936 9.605 40.768 1.00 55.38 165 LEU A O 1
ATOM 1296 N N . SER A 1 166 ? -23.285 11.384 40.667 1.00 63.59 166 SER A N 1
ATOM 1297 C CA . SER A 1 166 ? -22.787 11.854 39.362 1.00 63.59 166 SER A CA 1
ATOM 1298 C C . SER A 1 166 ? -21.310 12.298 39.320 1.00 63.59 166 SER A C 1
ATOM 1300 O O . SER A 1 166 ? -20.645 11.986 38.330 1.00 63.59 166 SER A O 1
ATOM 1302 N N . PRO A 1 167 ? -20.721 12.957 40.343 1.00 64.31 167 PRO A N 1
ATOM 1303 C CA . PRO A 1 167 ? -19.341 13.443 40.250 1.00 64.31 167 PRO A CA 1
ATOM 1304 C C . PRO A 1 167 ? -18.304 12.334 40.461 1.00 64.31 167 PRO A C 1
ATOM 1306 O O . PRO A 1 167 ? -17.200 12.407 39.924 1.00 64.31 167 PRO A O 1
ATOM 1309 N N . LEU A 1 168 ? -18.639 11.311 41.255 1.00 64.44 168 LEU A N 1
ATOM 1310 C CA . LEU A 1 168 ? -17.751 10.183 41.546 1.00 64.44 168 LEU A CA 1
ATOM 1311 C C . LEU A 1 168 ? -17.662 9.222 40.362 1.00 64.44 168 LEU A C 1
ATOM 1313 O O . LEU A 1 168 ? -16.562 8.792 40.025 1.00 64.44 168 LEU A O 1
ATOM 1317 N N . LEU A 1 169 ? -18.780 8.957 39.679 1.00 69.50 169 LEU A N 1
ATOM 1318 C CA . LEU A 1 169 ? -18.772 8.125 38.477 1.00 69.50 169 LEU A CA 1
ATOM 1319 C C . LEU A 1 169 ? -17.924 8.761 37.372 1.00 69.50 169 LEU A C 1
ATOM 1321 O O . LEU A 1 169 ? -17.093 8.084 36.777 1.00 69.50 169 LEU A O 1
ATOM 1325 N N . TRP A 1 170 ? -18.058 10.076 37.160 1.00 65.12 170 TRP A N 1
ATOM 1326 C CA . TRP A 1 170 ? -17.245 10.785 36.170 1.00 65.12 170 TRP A CA 1
ATOM 1327 C C . TRP A 1 170 ? -15.765 10.812 36.562 1.00 65.12 170 TRP A C 1
ATOM 1329 O O . TRP A 1 170 ? -14.903 10.666 35.702 1.00 65.12 170 TRP A O 1
ATOM 1339 N N . LYS A 1 171 ? -15.444 10.938 37.857 1.00 73.94 171 LYS A N 1
ATOM 1340 C CA . LYS A 1 171 ? -14.061 10.811 38.341 1.00 73.94 171 LYS A CA 1
ATOM 1341 C C . LYS A 1 171 ? -13.488 9.421 38.073 1.00 73.94 171 LYS A C 1
ATOM 1343 O O . LYS A 1 171 ? -12.359 9.340 37.611 1.00 73.94 171 LYS A O 1
ATOM 1348 N N . ILE A 1 172 ? -14.256 8.359 38.304 1.00 74.75 172 ILE A N 1
ATOM 1349 C CA . ILE A 1 172 ? -13.818 6.974 38.074 1.00 74.75 172 ILE A CA 1
ATOM 1350 C C . ILE A 1 172 ? -13.650 6.693 36.576 1.00 74.75 172 ILE A C 1
ATOM 1352 O O . ILE A 1 172 ? -12.613 6.180 36.171 1.00 74.75 172 ILE A O 1
ATOM 1356 N N . LEU A 1 173 ? -14.610 7.103 35.743 1.00 68.88 173 LEU A N 1
ATOM 1357 C CA . LEU A 1 173 ? -14.517 7.013 34.281 1.00 68.88 173 LEU A CA 1
ATOM 1358 C C . LEU A 1 173 ? -13.306 7.781 33.738 1.00 68.88 173 LEU A C 1
ATOM 1360 O O . LEU A 1 173 ? -12.578 7.274 32.893 1.00 68.88 173 LEU A O 1
ATOM 1364 N N . ARG A 1 174 ? -13.055 8.991 34.250 1.00 72.94 174 ARG A N 1
ATOM 1365 C CA . ARG A 1 174 ? -11.913 9.814 33.831 1.00 72.94 174 ARG A CA 1
ATOM 1366 C C . ARG A 1 174 ? -10.581 9.223 34.294 1.00 72.94 174 ARG A C 1
ATOM 1368 O O . ARG A 1 174 ? -9.605 9.334 33.568 1.00 72.94 174 ARG A O 1
ATOM 1375 N N . PHE A 1 175 ? -10.549 8.575 35.459 1.00 75.69 175 PHE A N 1
ATOM 1376 C CA . PHE A 1 175 ? -9.363 7.885 35.972 1.00 75.69 175 PHE A CA 1
ATOM 1377 C C . PHE A 1 175 ? -9.054 6.617 35.161 1.00 75.69 175 PHE A C 1
ATOM 1379 O O . PHE A 1 175 ? -7.922 6.430 34.730 1.00 75.69 175 PHE A O 1
ATOM 1386 N N . LEU A 1 176 ? -10.072 5.805 34.855 1.00 68.69 176 LEU A N 1
ATOM 1387 C CA . LEU A 1 176 ? -9.936 4.627 33.989 1.00 68.69 176 LEU A CA 1
ATOM 1388 C C . LEU A 1 176 ? -9.509 5.003 32.564 1.00 68.69 176 LEU A C 1
ATOM 1390 O O . LEU A 1 176 ? -8.700 4.305 31.966 1.00 68.69 176 LEU A O 1
ATOM 1394 N N . CYS A 1 177 ? -9.987 6.135 32.045 1.00 58.16 177 CYS A N 1
ATOM 1395 C CA . CYS A 1 177 ? -9.596 6.624 30.724 1.00 58.16 177 CYS A CA 1
ATOM 1396 C C . CYS A 1 177 ? -8.162 7.192 30.683 1.00 58.16 177 CYS A C 1
ATOM 1398 O O . CYS A 1 177 ? -7.562 7.220 29.614 1.00 58.16 177 CYS A O 1
ATOM 1400 N N . HIS A 1 178 ? -7.610 7.651 31.814 1.00 63.81 178 HIS A N 1
ATOM 1401 C CA . HIS A 1 178 ? -6.264 8.240 31.880 1.00 63.81 178 HIS A CA 1
ATOM 1402 C C . HIS A 1 178 ? -5.166 7.222 32.223 1.00 63.81 178 HIS A C 1
ATOM 1404 O O . HIS A 1 178 ? -4.010 7.466 31.913 1.00 63.81 178 HIS A O 1
ATOM 1410 N N . SER A 1 179 ? -5.506 6.082 32.836 1.00 57.41 179 SER A N 1
ATOM 1411 C CA . SER A 1 179 ? -4.546 5.006 33.143 1.00 57.41 179 SER A CA 1
ATOM 1412 C C . SER A 1 179 ? -4.345 3.982 32.013 1.00 57.41 179 SER A C 1
ATOM 1414 O O . SER A 1 179 ? -3.564 3.052 32.190 1.00 57.41 179 SER A O 1
ATOM 1416 N N . CYS A 1 180 ? -5.039 4.124 30.878 1.00 46.53 180 CYS A N 1
ATOM 1417 C CA . CYS A 1 180 ? -4.908 3.242 29.707 1.00 46.53 180 CYS A CA 1
ATOM 1418 C C . CYS A 1 180 ? -4.063 3.826 28.554 1.00 46.53 180 CYS A C 1
ATOM 1420 O O . CYS A 1 180 ? -4.039 3.230 27.479 1.00 46.53 180 CYS A O 1
ATOM 1422 N N . VAL A 1 181 ? -3.376 4.954 28.769 1.00 45.19 181 VAL A N 1
ATOM 1423 C CA . VAL A 1 181 ? -2.338 5.505 27.872 1.00 45.19 181 VAL A CA 1
ATOM 1424 C C . VAL A 1 181 ? -0.995 5.395 28.577 1.00 45.19 181 VAL A C 1
ATOM 1426 O O . VAL A 1 181 ? -0.027 4.965 27.918 1.00 45.19 181 VAL A O 1
#

InterPro domains:
  IPR005540 KNOX1 [PF03790] (69-110)
  IPR005540 KNOX1 [SM01255] (67-111)
  IPR005541 KNOX2 [PF03791] (117-152)
  IPR005541 KNOX2 [SM01256] (88-153)

Secondary structure (DSSP, 8-state):
------S--------------S--SS-HHHHHHHHHSTTSTT-------------------HHHHHHHHHHHHHTSTTHHHHHHHHHHHHHTT--HHHHHHHHHHHHHHHHHHHHHHHHHHHHHHHHHHHHHHHHHHHHHHHHHHHHHHHHHHHHTTT------HHHHHHHHHHHHHHTT-

Foldseek 3Di:
DDDDDDDDDDDDDDDDDDDPPPCVPPHPVVVVVVVPDPVVVPPDDDDDDDDDPDDDDDPPDPVSVVVVVVVVLLPDPCNLVVLVVVLVVVPVVDDPVSNVVSVVVNVVSVVVVVVVVVVVVVVVVVVVVVCVVVVVVVVVVVVVVVVVVVCCVVCVVPDDDDDDPVVVVVVVVVVVVVVVD

pLDDT: mean 70.54, std 23.39, range [32.41, 98.12]

Radius of gyration: 36.63 Å; chains: 1; bounding box: 116×64×89 Å

Organism: Salix purpurea (NCBI:txid77065)

Sequence (181 aa):
MDGTYGLHSAVAGYSDKELISPENLILQSDYQSLLSSEAFRLRTPILGSEEVLSEMASIRTEEDMSTLIKAKIASHPCYPRLLEVYIDCQKVGAPPGIACFLDEIRRENDLFKQDAETYCELLVKYKSDLERPFDEATTFLNKIEMQLRNLCTGASIRSLSGQSLSPLLWKILRFLCHSCV